Protein AF-A0A2M7BSC0-F1 (afdb_monomer_lite)

Structure (mmCIF, N/CA/C/O backbone):
data_AF-A0A2M7BSC0-F1
#
_entry.id   AF-A0A2M7BSC0-F1
#
loop_
_atom_site.group_PDB
_atom_site.id
_atom_site.type_symbol
_atom_site.label_atom_id
_atom_site.label_alt_id
_atom_site.label_comp_id
_atom_site.label_asym_id
_atom_site.label_entity_id
_atom_site.label_seq_id
_atom_site.pdbx_PDB_ins_code
_atom_site.Cartn_x
_atom_site.Cartn_y
_atom_site.Cartn_z
_atom_site.occupancy
_atom_site.B_iso_or_equiv
_atom_site.auth_seq_id
_atom_site.auth_comp_id
_atom_site.auth_asym_id
_atom_site.auth_atom_id
_atom_site.pdbx_PDB_model_num
ATOM 1 N N . MET A 1 1 ? -2.046 33.935 39.720 1.00 42.09 1 MET A N 1
ATOM 2 C CA . MET A 1 1 ? -3.268 33.157 39.423 1.00 42.09 1 MET A CA 1
ATOM 3 C C . MET A 1 1 ? -2.857 31.952 38.581 1.00 42.09 1 MET A C 1
ATOM 5 O O . MET A 1 1 ? -2.408 32.110 37.456 1.00 42.09 1 MET A O 1
ATOM 9 N N . LYS A 1 2 ? -2.831 30.779 39.221 1.00 49.38 2 LYS A N 1
ATOM 10 C CA . LYS A 1 2 ? -2.260 29.506 38.752 1.00 49.38 2 LYS A CA 1
ATOM 11 C C . LYS A 1 2 ? -3.150 28.887 37.665 1.00 49.38 2 LYS A C 1
ATOM 13 O O . LYS A 1 2 ? -4.329 28.663 37.910 1.00 49.38 2 LYS A O 1
ATOM 18 N N . LYS A 1 3 ? -2.565 28.494 36.536 1.00 47.41 3 LYS A N 1
ATOM 19 C CA . LYS A 1 3 ? -3.010 27.310 35.785 1.00 47.41 3 LYS A CA 1
ATOM 20 C C . LYS A 1 3 ? -1.763 26.579 35.298 1.00 47.41 3 LYS A C 1
ATOM 22 O O . LYS A 1 3 ? -1.349 26.683 34.152 1.00 47.41 3 LYS A O 1
ATOM 27 N N . GLN A 1 4 ? -1.107 25.902 36.239 1.00 52.47 4 GLN A N 1
ATOM 28 C CA . GLN A 1 4 ? -0.149 24.853 35.909 1.00 52.47 4 GLN A CA 1
ATOM 29 C C . GLN A 1 4 ? -0.945 23.777 35.171 1.00 52.47 4 GLN A C 1
ATOM 31 O O . GLN A 1 4 ? -1.792 23.110 35.761 1.00 52.47 4 GLN A O 1
ATOM 36 N N . ILE A 1 5 ? -0.734 23.699 33.861 1.00 61.72 5 ILE A N 1
ATOM 37 C CA . ILE A 1 5 ? -1.264 22.650 32.999 1.00 61.72 5 ILE A CA 1
ATOM 38 C C . ILE A 1 5 ? -0.523 21.379 33.409 1.00 61.72 5 ILE A C 1
ATOM 40 O O . ILE A 1 5 ? 0.604 21.133 32.984 1.00 61.72 5 ILE A O 1
ATOM 44 N N . ILE A 1 6 ? -1.119 20.617 34.323 1.00 59.28 6 ILE A N 1
ATOM 45 C CA . ILE A 1 6 ? -0.645 19.285 34.682 1.00 59.28 6 ILE A CA 1
ATOM 46 C C . ILE A 1 6 ? -0.938 18.409 33.461 1.00 59.28 6 ILE A C 1
ATOM 48 O O . ILE A 1 6 ? -2.050 17.922 33.274 1.00 59.28 6 ILE A O 1
ATOM 52 N N . HIS A 1 7 ? 0.040 18.291 32.563 1.00 59.31 7 HIS A N 1
ATOM 53 C CA . HIS A 1 7 ? -0.001 17.300 31.498 1.00 59.31 7 HIS A CA 1
ATOM 54 C C . HIS A 1 7 ? 0.113 15.919 32.142 1.00 59.31 7 HIS A C 1
ATOM 56 O O . HIS A 1 7 ? 1.201 15.485 32.514 1.00 59.31 7 HIS A O 1
ATOM 62 N N . GLU A 1 8 ? -1.029 15.249 32.278 1.00 59.66 8 GLU A N 1
ATOM 63 C CA . GLU A 1 8 ? -1.140 13.839 32.645 1.00 59.66 8 GLU A CA 1
ATOM 64 C C . GLU A 1 8 ? -0.071 13.008 31.898 1.00 59.66 8 GLU A C 1
ATOM 66 O O . GLU A 1 8 ? -0.061 13.004 30.658 1.00 59.66 8 GLU A O 1
ATOM 71 N N . PRO A 1 9 ? 0.829 12.286 32.595 1.00 61.72 9 PRO A N 1
ATOM 72 C CA . PRO A 1 9 ? 1.948 11.567 31.972 1.00 61.72 9 PRO A CA 1
ATOM 73 C C . PRO A 1 9 ? 1.496 10.545 30.910 1.00 61.72 9 PRO A C 1
ATOM 75 O O . PRO A 1 9 ? 2.235 10.252 29.965 1.00 61.72 9 PRO A O 1
ATOM 78 N N . HIS A 1 10 ? 0.252 10.061 31.002 1.00 61.69 10 HIS A N 1
ATOM 79 C CA . HIS A 1 10 ? -0.378 9.182 30.015 1.00 61.69 10 HIS A CA 1
ATOM 80 C C . HIS A 1 10 ? -0.601 9.846 28.643 1.00 61.69 10 HIS A C 1
ATOM 82 O O . HIS A 1 10 ? -0.399 9.201 27.612 1.00 61.69 10 HIS A O 1
ATOM 88 N N . GLN A 1 11 ? -0.967 11.133 28.598 1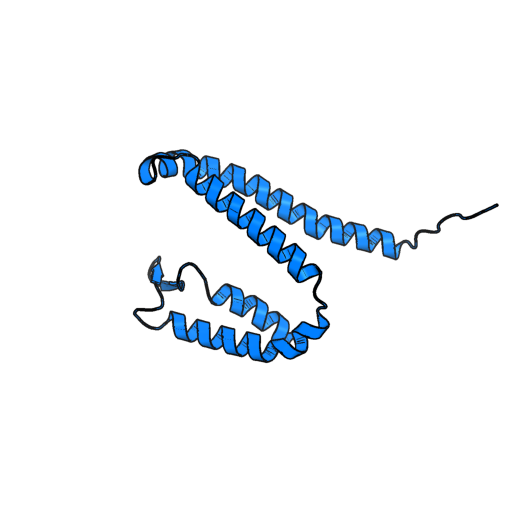.00 67.38 11 GLN A N 1
ATOM 89 C CA . GLN A 1 11 ? -1.254 11.845 27.343 1.00 67.38 11 GLN A CA 1
ATOM 90 C C . GLN A 1 11 ? 0.036 12.109 26.554 1.00 67.38 11 GLN A C 1
ATOM 92 O O . GLN A 1 11 ? 0.098 11.875 25.346 1.00 67.38 11 GLN A O 1
ATOM 97 N N . THR A 1 12 ? 1.106 12.504 27.249 1.00 73.38 12 THR A N 1
ATOM 98 C CA . THR A 1 12 ? 2.428 12.737 26.649 1.00 73.38 12 THR A CA 1
ATOM 99 C C . THR A 1 12 ? 3.025 11.449 26.081 1.00 73.38 12 THR A C 1
ATOM 101 O O . THR A 1 12 ? 3.614 11.462 24.999 1.00 73.38 12 THR A O 1
ATOM 104 N N . LYS A 1 13 ? 2.848 10.314 26.773 1.00 75.19 13 LYS A N 1
ATOM 105 C CA . LYS A 1 13 ? 3.334 9.007 26.308 1.00 75.19 13 LYS A CA 1
ATOM 106 C C . LYS A 1 13 ? 2.594 8.533 25.052 1.00 75.19 13 LYS A C 1
ATOM 108 O O . LYS A 1 13 ? 3.247 8.087 24.112 1.00 75.19 13 LYS A O 1
ATOM 113 N N . ARG A 1 14 ? 1.263 8.689 24.997 1.00 81.81 14 ARG A N 1
ATOM 114 C CA . ARG A 1 14 ? 0.455 8.351 23.811 1.00 81.81 14 ARG A CA 1
ATOM 115 C C . ARG A 1 14 ? 0.864 9.182 22.595 1.00 81.81 14 ARG A C 1
ATOM 117 O O . ARG A 1 14 ? 1.098 8.616 21.534 1.00 81.81 14 ARG A O 1
ATOM 124 N N . ASN A 1 15 ? 1.013 10.497 22.759 1.00 82.69 15 ASN A N 1
ATOM 125 C CA . ASN A 1 15 ? 1.408 11.378 21.659 1.00 82.69 15 ASN A CA 1
ATOM 126 C C . ASN A 1 15 ? 2.801 11.017 21.128 1.00 82.69 15 ASN A C 1
ATOM 128 O O . ASN A 1 15 ? 2.973 10.920 19.921 1.00 82.69 15 ASN A O 1
ATOM 132 N N . LYS A 1 16 ? 3.760 10.704 22.012 1.00 85.50 16 LYS A N 1
ATOM 133 C CA . LYS A 1 16 ? 5.083 10.211 21.596 1.00 85.50 16 LYS A CA 1
ATOM 134 C C . LYS A 1 16 ? 5.001 8.918 20.781 1.00 85.50 16 LYS A C 1
ATOM 136 O O . LYS A 1 16 ? 5.665 8.825 19.758 1.00 85.50 16 LYS A O 1
ATOM 141 N N . ILE A 1 17 ? 4.191 7.943 21.199 1.00 87.19 17 ILE A N 1
ATOM 142 C CA . ILE A 1 17 ? 4.026 6.674 20.467 1.00 87.19 17 ILE A CA 1
ATOM 143 C C . ILE A 1 17 ? 3.430 6.919 19.078 1.00 87.19 17 ILE A C 1
ATOM 145 O O . ILE A 1 17 ? 3.952 6.398 18.097 1.00 87.19 17 ILE A O 1
ATOM 149 N N . LEU A 1 18 ? 2.379 7.739 18.986 1.00 86.69 18 LEU A N 1
ATOM 150 C CA . LEU A 1 18 ? 1.742 8.082 17.712 1.00 86.69 18 LEU A CA 1
ATOM 151 C C . LEU A 1 18 ? 2.713 8.806 16.774 1.00 86.69 18 LEU A C 1
ATOM 153 O O . LEU A 1 18 ? 2.820 8.445 15.605 1.00 86.69 18 LEU A O 1
ATOM 157 N N . THR A 1 19 ? 3.471 9.776 17.291 1.00 89.19 19 THR A N 1
ATOM 158 C CA . THR A 1 19 ? 4.506 10.463 16.514 1.00 89.19 19 THR A CA 1
ATOM 159 C C . THR A 1 19 ? 5.568 9.482 16.024 1.00 89.19 19 THR A C 1
ATOM 161 O O . THR A 1 19 ? 5.912 9.515 14.850 1.00 89.19 19 THR A O 1
ATOM 164 N N . THR A 1 20 ? 6.047 8.560 16.862 1.00 92.25 20 THR A N 1
ATOM 165 C CA . THR A 1 20 ? 7.030 7.550 16.439 1.00 92.25 20 THR A CA 1
ATOM 166 C C . THR A 1 20 ? 6.474 6.611 15.365 1.00 92.25 20 THR A C 1
ATOM 168 O O . THR A 1 20 ? 7.162 6.342 14.382 1.00 92.25 20 THR A O 1
ATOM 171 N N . LEU A 1 21 ? 5.230 6.144 15.520 1.00 92.12 21 LEU A N 1
ATOM 172 C CA . LEU A 1 21 ? 4.565 5.248 14.565 1.00 92.12 21 LEU A CA 1
ATOM 173 C C . LEU A 1 21 ? 4.373 5.879 13.186 1.00 92.12 21 LEU A C 1
ATOM 175 O O . LEU A 1 21 ? 4.360 5.154 12.199 1.00 92.12 21 LEU A O 1
ATOM 179 N N . ILE A 1 22 ? 4.238 7.203 13.111 1.00 92.50 22 ILE A N 1
ATOM 180 C CA . ILE A 1 22 ? 4.126 7.923 11.840 1.00 92.50 22 ILE A CA 1
ATOM 181 C C . ILE A 1 22 ? 5.518 8.255 11.296 1.00 92.50 22 ILE A C 1
ATOM 183 O O . ILE A 1 22 ? 5.826 7.957 10.147 1.00 92.50 22 ILE A O 1
ATOM 187 N N . THR A 1 23 ? 6.398 8.831 12.113 1.00 93.81 23 THR A N 1
ATOM 188 C CA . THR A 1 23 ? 7.690 9.344 11.642 1.00 93.81 23 THR A CA 1
ATOM 189 C C . THR A 1 23 ? 8.615 8.237 11.130 1.00 93.81 23 THR A C 1
ATOM 191 O O . THR A 1 23 ? 9.283 8.432 10.116 1.00 93.81 23 THR A O 1
ATOM 194 N N . VAL A 1 24 ? 8.647 7.065 11.777 1.00 95.62 24 VAL A N 1
ATOM 195 C CA . VAL A 1 24 ? 9.555 5.973 11.380 1.00 95.62 24 VAL A CA 1
ATOM 196 C C . VAL A 1 24 ? 9.251 5.443 9.967 1.00 95.62 24 VAL A C 1
ATOM 198 O O . VAL A 1 24 ? 10.172 5.434 9.148 1.00 95.62 24 VAL A O 1
ATOM 201 N N . PRO A 1 25 ? 8.005 5.063 9.612 1.00 94.69 25 PRO A N 1
ATOM 202 C CA . PRO A 1 25 ? 7.668 4.665 8.245 1.00 94.69 25 PRO A CA 1
ATOM 203 C C . PRO A 1 25 ? 7.985 5.725 7.191 1.00 94.69 25 PRO A C 1
ATOM 205 O O . PRO A 1 25 ? 8.481 5.375 6.125 1.00 94.69 25 PRO A O 1
ATOM 208 N N . PHE A 1 26 ? 7.753 7.011 7.476 1.00 95.19 26 PHE A N 1
ATOM 209 C CA . PHE A 1 26 ? 8.073 8.083 6.527 1.00 95.19 26 PHE A CA 1
ATOM 210 C C . PHE A 1 26 ? 9.579 8.225 6.296 1.00 95.19 26 PHE A C 1
ATOM 212 O O . PHE A 1 26 ? 10.004 8.368 5.152 1.00 95.19 26 PHE A O 1
ATOM 219 N N . ILE A 1 27 ? 10.395 8.122 7.350 1.00 96.25 27 ILE A N 1
ATOM 220 C CA . ILE A 1 27 ? 11.858 8.108 7.211 1.00 96.25 27 ILE A CA 1
ATOM 221 C C . ILE A 1 27 ? 12.297 6.922 6.345 1.00 96.25 27 ILE A C 1
ATOM 223 O O . ILE A 1 27 ? 13.103 7.101 5.433 1.00 96.25 27 ILE A O 1
ATOM 227 N N . LEU A 1 28 ? 11.743 5.730 6.591 1.00 96.31 28 LEU A N 1
ATOM 228 C CA . LEU A 1 28 ? 12.045 4.529 5.807 1.00 96.31 28 LEU A CA 1
ATOM 229 C C . LEU A 1 28 ? 11.583 4.645 4.346 1.00 96.31 28 LEU A C 1
ATOM 231 O O . LEU A 1 28 ? 12.273 4.182 3.444 1.00 96.31 28 LEU A O 1
ATOM 235 N N . ALA A 1 29 ? 10.438 5.277 4.091 1.00 95.56 29 ALA A N 1
ATOM 236 C CA . ALA A 1 29 ? 9.936 5.495 2.738 1.00 95.56 29 ALA A CA 1
ATOM 237 C C . ALA A 1 29 ? 10.832 6.467 1.950 1.00 95.56 29 ALA A C 1
ATOM 239 O O . ALA A 1 29 ? 11.150 6.210 0.789 1.00 95.56 29 ALA A O 1
ATOM 240 N N . ILE A 1 30 ? 11.279 7.555 2.587 1.00 94.69 30 ILE A N 1
ATOM 241 C CA . ILE A 1 30 ? 12.172 8.546 1.969 1.00 94.69 30 ILE A CA 1
ATOM 242 C C . ILE A 1 30 ? 13.566 7.955 1.732 1.00 94.69 30 ILE A C 1
ATOM 244 O O . ILE A 1 30 ? 14.129 8.144 0.656 1.00 94.69 30 ILE A O 1
ATOM 248 N N . SER A 1 31 ? 14.121 7.200 2.685 1.00 96.12 31 SER A N 1
ATOM 249 C CA . SER A 1 31 ? 15.394 6.506 2.456 1.00 96.12 31 SER A CA 1
ATOM 250 C C . SER A 1 31 ? 15.265 5.440 1.364 1.00 96.12 31 SER A C 1
ATOM 252 O O . SER A 1 31 ? 16.154 5.298 0.528 1.00 96.12 31 SER A O 1
ATOM 254 N N . GLY A 1 32 ? 14.120 4.756 1.291 1.00 95.38 32 GLY A N 1
ATOM 255 C CA . GLY A 1 32 ? 13.786 3.835 0.208 1.00 95.38 32 GLY A CA 1
ATOM 256 C C . GLY A 1 32 ? 13.799 4.492 -1.175 1.00 95.38 32 GLY A C 1
ATOM 257 O O . GLY A 1 32 ? 14.305 3.887 -2.116 1.00 95.38 32 GLY A O 1
ATOM 258 N N . LEU A 1 33 ? 13.318 5.736 -1.313 1.00 94.44 33 LEU A N 1
ATOM 259 C CA . LEU A 1 33 ? 13.386 6.475 -2.584 1.00 94.44 33 LEU A CA 1
ATOM 260 C C . LEU A 1 33 ? 14.822 6.656 -3.073 1.00 94.44 33 LEU A C 1
ATOM 262 O O . LEU A 1 33 ? 15.089 6.464 -4.260 1.00 94.44 33 LEU A O 1
ATOM 266 N N . PHE A 1 34 ? 15.737 6.988 -2.160 1.00 94.12 34 PHE A N 1
ATOM 267 C CA . PHE A 1 34 ? 17.155 7.120 -2.481 1.00 94.12 34 PHE A CA 1
ATOM 268 C C . PHE A 1 34 ? 17.729 5.794 -3.001 1.00 94.12 34 PHE A C 1
ATOM 270 O O . PHE A 1 34 ? 18.343 5.760 -4.065 1.00 94.12 34 PHE A O 1
ATOM 277 N N . PHE A 1 35 ? 17.451 4.681 -2.317 1.00 94.69 35 PHE A N 1
ATOM 278 C CA . PHE A 1 35 ? 17.932 3.365 -2.748 1.00 94.69 35 PHE A CA 1
ATOM 279 C C . PHE A 1 35 ? 17.320 2.889 -4.070 1.00 94.69 35 PHE A C 1
ATOM 281 O O . PHE A 1 35 ? 18.017 2.279 -4.879 1.00 94.69 35 PHE A O 1
ATOM 288 N N . VAL A 1 36 ? 16.035 3.168 -4.314 1.00 94.25 36 VAL A N 1
ATOM 289 C CA . VAL A 1 36 ? 15.381 2.839 -5.589 1.00 94.25 36 VAL A CA 1
ATOM 290 C C . VAL A 1 36 ? 16.043 3.600 -6.731 1.00 94.25 36 VAL A C 1
ATOM 292 O O . VAL A 1 36 ? 16.318 3.002 -7.769 1.00 94.25 36 VAL A O 1
ATOM 295 N N . PHE A 1 37 ? 16.327 4.889 -6.547 1.00 92.62 37 PHE A N 1
ATOM 296 C CA . PHE A 1 37 ? 17.015 5.690 -7.553 1.00 92.62 37 PHE A CA 1
ATOM 297 C C . PHE A 1 37 ? 18.398 5.124 -7.880 1.00 92.62 37 PHE A C 1
ATOM 299 O O . PHE A 1 37 ? 18.650 4.792 -9.035 1.00 92.62 37 PHE A O 1
ATOM 306 N N . GLU A 1 38 ? 19.237 4.914 -6.866 1.00 93.44 38 GLU A N 1
ATOM 307 C CA . GLU A 1 38 ? 20.589 4.369 -7.034 1.00 93.44 38 GLU A CA 1
ATOM 308 C C . GLU A 1 38 ? 20.587 3.011 -7.756 1.00 93.44 38 GLU A C 1
ATOM 310 O O . GLU A 1 38 ? 21.314 2.804 -8.727 1.00 93.44 38 GLU A O 1
ATOM 315 N N . ALA A 1 39 ? 19.722 2.083 -7.339 1.00 91.69 39 ALA A N 1
ATOM 316 C CA . ALA A 1 39 ? 19.695 0.733 -7.901 1.00 91.69 39 ALA A CA 1
ATOM 317 C C . ALA A 1 39 ? 19.102 0.660 -9.320 1.00 91.69 39 ALA A C 1
ATOM 319 O O . ALA A 1 39 ? 19.380 -0.290 -10.059 1.00 91.69 39 ALA A O 1
ATOM 320 N N . SER A 1 40 ? 18.249 1.618 -9.698 1.00 91.38 40 SER A N 1
ATOM 321 C CA . SER A 1 40 ? 17.486 1.566 -10.949 1.00 91.38 40 SER A CA 1
ATOM 322 C C . SER A 1 40 ? 17.901 2.599 -11.995 1.00 91.38 40 SER A C 1
ATOM 324 O O . SER A 1 40 ? 17.476 2.451 -13.136 1.00 91.38 40 SER A O 1
ATOM 326 N N . TYR A 1 41 ? 18.769 3.566 -11.671 1.00 89.00 41 TYR A N 1
ATOM 327 C CA . TYR A 1 41 ? 19.171 4.673 -12.553 1.00 89.00 41 TYR A CA 1
ATOM 328 C C . TYR A 1 41 ? 19.539 4.228 -13.979 1.00 89.00 41 TYR A C 1
ATOM 330 O O . TYR A 1 41 ? 18.971 4.706 -14.961 1.00 89.00 41 TYR A O 1
ATOM 338 N N . VAL A 1 42 ? 20.452 3.258 -14.097 1.00 89.69 42 VAL A N 1
ATOM 339 C CA . VAL A 1 42 ? 20.943 2.763 -15.396 1.00 89.69 42 VAL A CA 1
ATOM 340 C C . VAL A 1 42 ? 19.848 2.024 -16.169 1.00 89.69 42 VAL A C 1
ATOM 342 O O . VAL A 1 42 ? 19.720 2.194 -17.380 1.00 89.69 42 VAL A O 1
ATOM 345 N N . ARG A 1 43 ? 19.026 1.225 -15.476 1.00 88.25 43 ARG A N 1
ATOM 346 C CA . ARG A 1 43 ? 17.922 0.475 -16.097 1.00 88.25 43 ARG A CA 1
ATOM 347 C C . ARG A 1 43 ? 16.790 1.396 -16.540 1.00 88.25 43 ARG A C 1
ATOM 349 O O . ARG A 1 43 ? 16.259 1.224 -17.625 1.00 88.25 43 ARG A O 1
ATOM 356 N N . ALA A 1 44 ? 16.455 2.395 -15.728 1.00 88.31 44 ALA A N 1
ATOM 357 C CA . ALA A 1 44 ? 15.431 3.387 -16.032 1.00 88.31 44 ALA A CA 1
ATOM 358 C C . ALA A 1 44 ? 15.758 4.151 -17.320 1.00 88.31 44 ALA A C 1
ATOM 360 O O . ALA A 1 44 ? 14.895 4.320 -18.180 1.00 88.31 44 ALA A O 1
ATOM 361 N N . PHE A 1 45 ? 17.024 4.546 -17.478 1.00 88.19 45 PHE A N 1
ATOM 362 C CA . PHE A 1 45 ? 17.491 5.194 -18.697 1.00 88.19 45 PHE A CA 1
ATOM 363 C C . PHE A 1 45 ? 17.434 4.258 -19.911 1.00 88.19 45 PHE A C 1
ATOM 365 O O . PHE A 1 45 ? 16.985 4.672 -20.975 1.00 88.19 45 PHE A O 1
ATOM 372 N N . ALA A 1 46 ? 17.840 2.996 -19.752 1.00 89.69 46 ALA A N 1
ATOM 373 C CA . ALA A 1 46 ? 17.831 2.018 -20.838 1.00 89.69 46 ALA A CA 1
ATOM 374 C C . ALA A 1 46 ? 16.413 1.648 -21.313 1.00 89.69 46 ALA A C 1
ATOM 376 O O . ALA A 1 46 ? 16.179 1.567 -22.516 1.00 89.69 46 ALA A O 1
ATOM 377 N N . ASP A 1 47 ? 15.475 1.447 -20.385 1.00 90.25 47 ASP A N 1
ATOM 378 C CA . ASP A 1 47 ? 14.126 0.958 -20.694 1.00 90.25 47 ASP A CA 1
ATOM 379 C C . ASP A 1 47 ? 13.154 2.090 -21.079 1.00 90.25 47 ASP A C 1
ATOM 381 O O . ASP A 1 47 ? 12.271 1.890 -21.912 1.00 90.25 47 ASP A O 1
ATOM 385 N N . TYR A 1 48 ? 13.298 3.279 -20.476 1.00 88.62 48 TYR A N 1
ATOM 386 C CA . TYR A 1 48 ? 12.321 4.376 -20.593 1.00 88.62 48 TYR A CA 1
ATOM 387 C C . TYR A 1 48 ? 12.911 5.699 -21.096 1.00 88.62 48 TYR A C 1
ATOM 389 O O . TYR A 1 48 ? 12.159 6.653 -21.295 1.00 88.62 48 TYR A O 1
ATOM 397 N N . GLY A 1 49 ? 14.234 5.808 -21.257 1.00 88.38 49 GLY A N 1
ATOM 398 C CA . GLY A 1 49 ? 14.904 7.066 -21.617 1.00 88.38 49 GLY A CA 1
ATOM 399 C C . GLY A 1 49 ? 14.860 8.148 -20.529 1.00 88.38 49 GLY A C 1
ATOM 400 O O . GLY A 1 49 ? 15.365 9.249 -20.739 1.00 88.38 49 GLY A O 1
ATOM 401 N N . ASP A 1 50 ? 14.281 7.848 -19.362 1.00 88.38 50 ASP A N 1
ATOM 402 C CA . ASP A 1 50 ? 14.163 8.749 -18.215 1.00 88.38 50 ASP A CA 1
ATOM 403 C C . ASP A 1 50 ? 14.724 8.057 -16.970 1.00 88.38 50 ASP A C 1
ATOM 405 O O . ASP A 1 50 ? 14.087 7.179 -16.382 1.00 88.38 50 ASP A O 1
ATOM 409 N N . SER A 1 51 ? 15.912 8.483 -16.532 1.00 88.50 51 SER A N 1
ATOM 410 C CA . SER A 1 51 ? 16.594 7.922 -15.361 1.00 88.50 51 SER A CA 1
ATOM 411 C C . SER A 1 51 ? 15.806 8.085 -14.054 1.00 88.50 51 SER A C 1
ATOM 413 O O . SER A 1 51 ? 16.079 7.395 -13.074 1.00 88.50 51 SER A O 1
ATOM 415 N N . PHE A 1 52 ? 14.816 8.982 -14.021 1.00 90.44 52 PHE A N 1
ATOM 416 C CA . PHE A 1 52 ? 13.974 9.232 -12.853 1.00 90.44 52 PHE A CA 1
ATOM 417 C C . PHE A 1 52 ? 12.636 8.488 -12.898 1.00 90.44 52 PHE A C 1
ATOM 419 O O . PHE A 1 52 ? 11.822 8.679 -11.993 1.00 90.44 52 PHE A O 1
ATOM 426 N N . HIS A 1 53 ? 12.385 7.638 -13.901 1.00 91.50 53 HIS A N 1
ATOM 427 C CA . HIS A 1 53 ? 11.095 6.965 -14.078 1.00 91.50 53 HIS A CA 1
ATOM 428 C C . HIS A 1 53 ? 10.630 6.233 -12.806 1.00 91.50 53 HIS A C 1
ATOM 430 O O . HIS A 1 53 ? 9.575 6.547 -12.250 1.00 91.50 53 HIS A O 1
ATOM 436 N N . TYR A 1 54 ? 11.447 5.313 -12.282 1.00 90.69 54 TYR A N 1
ATOM 437 C CA . TYR A 1 54 ? 11.097 4.547 -11.081 1.00 90.69 54 TYR A CA 1
ATOM 438 C C . TYR A 1 54 ? 11.030 5.414 -9.817 1.00 90.69 54 TYR A C 1
ATOM 440 O O . TYR A 1 54 ? 10.183 5.165 -8.960 1.00 90.69 54 TYR A O 1
ATOM 448 N N . LEU A 1 55 ? 11.849 6.469 -9.717 1.00 93.38 55 LEU A N 1
ATOM 449 C CA . LEU A 1 55 ? 11.773 7.429 -8.611 1.00 93.38 55 LEU A CA 1
ATOM 450 C C . LEU A 1 55 ? 10.429 8.169 -8.614 1.00 93.38 55 LEU A C 1
ATOM 452 O O . LEU A 1 55 ? 9.797 8.279 -7.565 1.00 93.38 55 LEU A O 1
ATOM 456 N N . LYS A 1 56 ? 9.961 8.640 -9.778 1.00 93.00 56 LYS A N 1
ATOM 457 C CA . LYS A 1 56 ? 8.673 9.342 -9.914 1.00 93.00 56 LYS A CA 1
ATOM 458 C C . LYS A 1 56 ? 7.503 8.433 -9.548 1.00 93.00 56 LYS A C 1
ATOM 460 O O . LYS A 1 56 ? 6.631 8.842 -8.783 1.00 93.00 56 LYS A O 1
ATOM 465 N N . VAL A 1 57 ? 7.506 7.195 -10.047 1.00 92.75 57 VAL A N 1
ATOM 466 C CA . VAL A 1 57 ? 6.467 6.201 -9.734 1.00 92.75 57 VAL A CA 1
ATOM 467 C C . VAL A 1 57 ? 6.451 5.895 -8.235 1.00 92.75 57 VAL A C 1
ATOM 469 O O . VAL A 1 57 ? 5.392 5.940 -7.613 1.00 92.75 57 VAL A O 1
ATOM 472 N N . GLN A 1 58 ? 7.614 5.655 -7.625 1.00 94.62 58 GLN A N 1
ATOM 473 C CA . GLN A 1 58 ? 7.710 5.371 -6.194 1.00 94.62 58 GLN A CA 1
ATOM 474 C C . GLN A 1 58 ? 7.268 6.568 -5.336 1.00 94.62 58 GLN A C 1
ATOM 476 O O . GLN A 1 58 ? 6.553 6.390 -4.350 1.00 94.62 58 GLN A O 1
ATOM 481 N N . ALA A 1 59 ? 7.635 7.792 -5.725 1.00 95.19 59 ALA A N 1
ATOM 482 C CA . ALA A 1 59 ? 7.214 9.009 -5.036 1.00 95.19 59 ALA A CA 1
ATOM 483 C C . ALA A 1 59 ? 5.691 9.204 -5.112 1.00 95.19 59 ALA A C 1
ATOM 485 O O . ALA A 1 59 ? 5.060 9.519 -4.104 1.00 95.19 59 ALA A O 1
ATOM 486 N N . MET A 1 60 ? 5.086 8.944 -6.275 1.00 96.19 60 MET A N 1
ATOM 487 C CA . MET A 1 60 ? 3.633 8.977 -6.449 1.00 96.19 60 MET A CA 1
ATOM 488 C C . MET A 1 60 ? 2.931 7.975 -5.521 1.00 96.19 60 MET A C 1
ATOM 490 O O . MET A 1 60 ? 1.961 8.342 -4.860 1.00 96.19 60 MET A O 1
ATOM 494 N N . TRP A 1 61 ? 3.432 6.739 -5.410 1.00 94.50 61 TRP A N 1
ATOM 495 C CA . TRP A 1 61 ? 2.863 5.735 -4.503 1.00 94.50 61 TRP A CA 1
ATOM 496 C C . TRP A 1 61 ? 2.999 6.110 -3.026 1.00 94.50 61 TRP A C 1
ATOM 498 O O . TRP A 1 61 ? 2.071 5.864 -2.258 1.00 94.50 61 TRP A O 1
ATOM 508 N N . ILE A 1 62 ? 4.104 6.744 -2.624 1.00 95.44 62 ILE A N 1
ATOM 509 C CA . ILE A 1 62 ? 4.272 7.254 -1.254 1.00 95.44 62 ILE A CA 1
ATOM 510 C C . ILE A 1 62 ? 3.247 8.353 -0.958 1.00 95.44 62 ILE A C 1
ATOM 512 O O . ILE A 1 62 ? 2.625 8.331 0.103 1.00 95.44 62 ILE A O 1
ATOM 516 N N . ILE A 1 63 ? 3.025 9.280 -1.895 1.00 95.94 63 ILE A N 1
ATOM 517 C CA . ILE A 1 63 ? 2.022 10.344 -1.743 1.00 95.94 6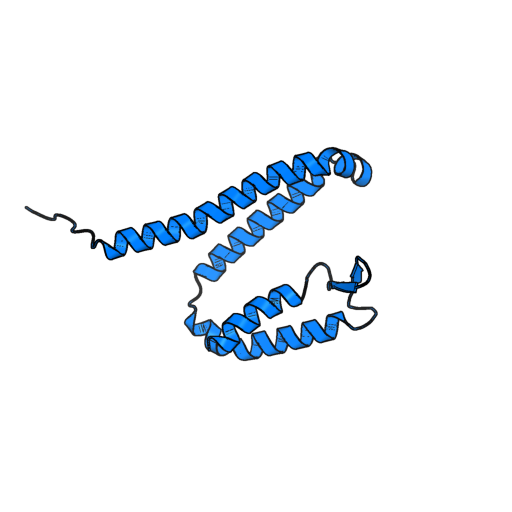3 ILE A CA 1
ATOM 518 C C . ILE A 1 63 ? 0.616 9.743 -1.660 1.00 95.94 63 ILE A C 1
ATOM 520 O O . ILE A 1 63 ? -0.115 10.042 -0.720 1.00 95.94 63 ILE A O 1
ATOM 524 N N . LEU A 1 64 ? 0.250 8.857 -2.593 1.00 95.50 64 LEU A N 1
ATOM 525 C CA . LEU A 1 64 ? -1.056 8.192 -2.598 1.00 95.50 64 LEU A CA 1
ATOM 526 C C . LEU A 1 64 ? -1.290 7.385 -1.315 1.00 95.50 64 LEU A C 1
ATOM 528 O O . LEU A 1 64 ? -2.359 7.485 -0.714 1.00 95.50 64 LEU A O 1
ATOM 532 N N . GLY A 1 65 ? -0.286 6.633 -0.861 1.00 93.88 65 GLY A N 1
ATOM 533 C CA . GLY A 1 65 ? -0.335 5.886 0.394 1.00 93.88 65 GLY A CA 1
ATOM 534 C C . GLY A 1 65 ? -0.470 6.798 1.615 1.00 93.88 65 GLY A C 1
ATOM 535 O O . GLY A 1 65 ? -1.278 6.518 2.497 1.00 93.88 65 GLY A O 1
ATOM 536 N N . GLY A 1 66 ? 0.250 7.923 1.646 1.00 95.12 66 GLY A N 1
ATOM 537 C CA . GLY A 1 66 ? 0.144 8.935 2.698 1.00 95.12 66 GLY A CA 1
ATOM 538 C C . GLY A 1 66 ? -1.234 9.601 2.744 1.00 95.12 66 GLY A C 1
ATOM 539 O O . GLY A 1 66 ? -1.818 9.734 3.819 1.00 95.12 66 GLY A O 1
ATOM 540 N N . CYS A 1 67 ? -1.796 9.952 1.584 1.00 95.44 67 CYS A N 1
ATOM 541 C CA . CYS A 1 67 ? -3.164 10.455 1.475 1.00 95.44 67 CYS A CA 1
ATOM 542 C C . CYS A 1 67 ? -4.178 9.419 1.970 1.00 95.44 67 CYS A C 1
ATOM 544 O O . CYS A 1 67 ? -5.056 9.756 2.762 1.00 95.44 67 CYS A O 1
ATOM 546 N N . LEU A 1 68 ? -4.044 8.156 1.555 1.00 93.50 68 LEU A N 1
ATOM 547 C CA . LEU A 1 68 ? -4.939 7.084 1.987 1.00 93.50 68 LEU A CA 1
ATOM 548 C C . LEU A 1 68 ? -4.837 6.834 3.498 1.00 93.50 68 LEU A C 1
ATOM 550 O O . LEU A 1 68 ? -5.861 6.715 4.162 1.00 93.50 68 LEU A O 1
ATOM 554 N N . MET A 1 69 ? -3.624 6.826 4.059 1.00 92.69 69 MET A N 1
ATOM 555 C CA . MET A 1 69 ? -3.394 6.732 5.503 1.00 92.69 69 MET A CA 1
ATOM 556 C C . MET A 1 69 ? -4.104 7.867 6.249 1.00 92.69 69 MET A C 1
ATOM 558 O O . MET A 1 69 ? -4.793 7.614 7.236 1.00 92.69 69 MET A O 1
ATOM 562 N N . PHE A 1 70 ? -3.968 9.108 5.771 1.00 92.31 70 PHE A N 1
ATOM 563 C CA . PHE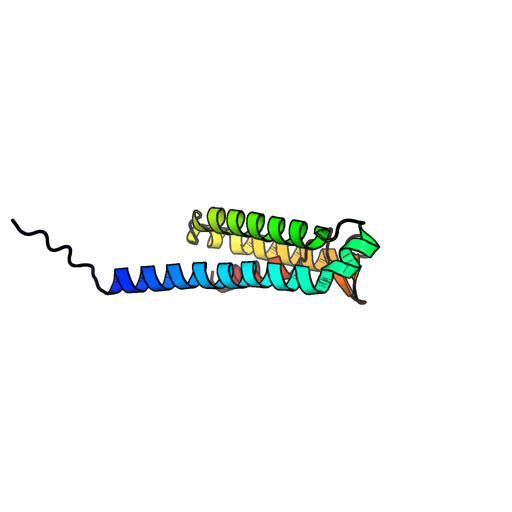 A 1 70 ? -4.627 10.263 6.374 1.00 92.31 70 PHE A CA 1
ATOM 564 C C . PHE A 1 70 ? -6.151 10.124 6.326 1.00 92.31 70 PHE A C 1
ATOM 566 O O . PHE A 1 70 ? -6.797 10.244 7.364 1.00 92.31 70 PHE A O 1
ATOM 573 N N . LEU A 1 71 ? -6.721 9.796 5.162 1.00 93.25 71 LEU A N 1
ATOM 574 C CA . LEU A 1 71 ? -8.166 9.613 5.007 1.00 93.25 71 LEU A CA 1
ATOM 575 C C . LEU A 1 71 ? -8.698 8.506 5.922 1.00 93.25 71 LEU A C 1
ATOM 577 O O . LEU A 1 71 ? -9.664 8.736 6.640 1.00 93.25 71 LEU A O 1
ATOM 581 N N . LEU A 1 72 ? -8.051 7.336 5.950 1.00 89.81 72 LEU A N 1
ATOM 582 C CA . LEU A 1 72 ? -8.460 6.220 6.807 1.00 89.81 72 LEU A CA 1
ATOM 583 C C . LEU A 1 72 ? -8.322 6.551 8.299 1.00 89.81 72 LEU A C 1
ATOM 585 O O . LEU A 1 72 ? -9.144 6.090 9.083 1.00 89.81 72 LEU A O 1
ATOM 589 N N . SER A 1 73 ? -7.357 7.393 8.691 1.00 89.06 73 SER A N 1
ATOM 590 C CA . SER A 1 73 ? -7.209 7.840 10.086 1.00 89.06 73 SER A CA 1
ATOM 591 C C . SER A 1 73 ? -8.380 8.693 10.590 1.00 89.06 73 SER A C 1
ATOM 593 O O . SER A 1 73 ? -8.590 8.789 11.797 1.00 89.06 73 SER A O 1
ATOM 595 N N . LEU A 1 74 ? -9.151 9.301 9.680 1.00 88.81 74 LEU A N 1
ATOM 596 C CA . LEU A 1 74 ? -10.336 10.093 10.015 1.00 88.81 74 LEU A CA 1
ATOM 597 C C . LEU A 1 74 ? -11.582 9.221 10.229 1.00 88.81 74 LEU A C 1
ATOM 599 O O . LEU A 1 74 ? -12.574 9.698 10.782 1.00 88.81 74 LEU A O 1
ATOM 603 N N . PHE A 1 75 ? -11.562 7.961 9.782 1.00 86.94 75 PHE A N 1
ATOM 604 C CA . PHE A 1 75 ? -12.690 7.049 9.938 1.00 86.94 75 PHE A CA 1
ATOM 605 C C . PHE A 1 75 ? -12.657 6.345 11.293 1.00 86.94 75 PHE A C 1
ATOM 607 O O . PHE A 1 75 ? -11.632 5.833 11.734 1.00 86.94 75 PHE A O 1
ATOM 614 N N . ASP A 1 76 ? -13.825 6.266 11.930 1.00 85.44 76 ASP A N 1
ATOM 615 C CA . ASP A 1 76 ? -13.998 5.516 13.170 1.00 85.44 76 ASP A CA 1
ATOM 616 C C . ASP A 1 76 ? -13.848 4.008 12.917 1.00 85.44 76 ASP A C 1
ATOM 618 O O . ASP A 1 76 ? -14.595 3.416 12.128 1.00 85.44 76 ASP A O 1
ATOM 622 N N . TYR A 1 77 ? -12.898 3.390 13.618 1.00 83.00 77 TYR A N 1
ATOM 623 C CA . TYR A 1 77 ? -12.598 1.967 13.504 1.00 83.00 77 TYR A CA 1
ATOM 624 C C . TYR A 1 77 ? -13.775 1.076 13.928 1.00 83.00 77 TYR A C 1
ATOM 626 O O . TYR A 1 77 ? -13.897 -0.036 13.425 1.00 83.00 77 TYR A O 1
ATOM 634 N N . HIS A 1 78 ? -14.707 1.555 14.761 1.00 82.06 78 HIS A N 1
ATOM 635 C CA . HIS A 1 78 ? -15.897 0.775 15.131 1.00 82.06 78 HIS A CA 1
ATOM 636 C C . HIS A 1 78 ? -16.800 0.484 13.927 1.00 82.06 78 HIS A C 1
ATOM 638 O O . HIS A 1 78 ? -17.479 -0.538 13.883 1.00 82.06 78 HIS A O 1
ATOM 644 N N . LYS A 1 79 ? -16.796 1.356 12.910 1.00 83.75 79 LYS A N 1
ATOM 645 C CA . LYS A 1 79 ? -17.576 1.138 11.683 1.00 83.75 79 LYS A CA 1
ATOM 646 C C . LYS A 1 79 ? -16.989 0.028 10.813 1.00 83.75 79 LYS A C 1
ATOM 648 O O . LYS A 1 79 ? -17.708 -0.540 9.994 1.00 83.75 79 LYS A O 1
ATOM 653 N N . TRP A 1 80 ? -15.710 -0.301 10.997 1.00 84.06 80 TRP A N 1
ATOM 654 C CA . TRP A 1 80 ? -15.043 -1.356 10.237 1.00 84.06 80 TRP A CA 1
ATOM 655 C C . TRP A 1 80 ? -15.548 -2.741 10.636 1.00 84.06 80 TRP A C 1
ATOM 657 O O . TRP A 1 80 ? -15.580 -3.625 9.787 1.00 84.06 80 TRP A O 1
ATOM 667 N N . TYR A 1 81 ? -16.034 -2.894 11.872 1.00 83.88 81 TYR A N 1
ATOM 668 C CA . TYR A 1 81 ? -16.670 -4.113 12.372 1.00 83.88 81 TYR A CA 1
ATOM 669 C C . TYR A 1 81 ? -17.804 -4.596 11.457 1.00 83.88 81 TYR A C 1
ATOM 671 O O . TYR A 1 81 ? -17.809 -5.727 10.979 1.00 83.88 81 TYR A O 1
ATOM 679 N N . TYR A 1 82 ? -18.737 -3.700 11.124 1.00 83.62 82 TYR A N 1
ATOM 680 C CA . TYR A 1 82 ? -19.882 -4.035 10.272 1.00 83.62 82 TYR A CA 1
ATOM 681 C C . TYR A 1 82 ? -19.479 -4.327 8.822 1.00 83.62 82 TYR A C 1
ATOM 683 O O . TYR A 1 82 ? -20.175 -5.056 8.116 1.00 83.62 82 TYR A O 1
ATOM 691 N N . LEU A 1 83 ? -18.351 -3.771 8.370 1.00 86.75 83 LEU A N 1
ATOM 692 C CA . LEU A 1 83 ? -17.821 -4.001 7.028 1.00 86.75 83 LEU A CA 1
ATOM 693 C C . LEU A 1 83 ? -16.930 -5.251 6.955 1.00 86.75 83 LEU A C 1
ATOM 695 O O . LEU A 1 83 ? -16.663 -5.734 5.857 1.00 86.75 83 LEU A O 1
ATOM 699 N N . ALA A 1 84 ? -16.500 -5.797 8.094 1.00 87.81 84 ALA A N 1
ATOM 700 C CA . ALA A 1 84 ? -15.498 -6.853 8.179 1.00 87.81 84 ALA A CA 1
ATOM 701 C C . ALA A 1 84 ? -15.891 -8.108 7.390 1.00 87.81 84 ALA A C 1
ATOM 703 O O . ALA A 1 84 ? -15.092 -8.628 6.612 1.00 87.81 84 ALA A O 1
ATOM 704 N N . PHE A 1 85 ? -17.141 -8.559 7.533 1.00 90.12 85 PHE A N 1
ATOM 705 C CA . PHE A 1 85 ? -17.649 -9.726 6.811 1.00 90.12 85 PHE A CA 1
ATOM 706 C C . PHE A 1 85 ? -17.638 -9.512 5.289 1.00 90.12 85 PHE A C 1
ATOM 708 O O . PHE A 1 85 ? -17.139 -10.356 4.545 1.00 90.12 85 PHE A O 1
ATOM 715 N N . TYR A 1 86 ? -18.124 -8.359 4.817 1.00 91.38 86 TYR A N 1
ATOM 716 C CA . TYR A 1 86 ? -18.138 -8.029 3.389 1.00 91.38 86 TYR A CA 1
ATOM 717 C C . TYR A 1 86 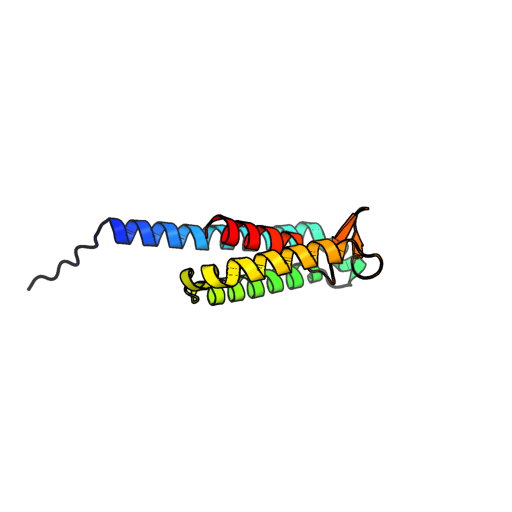? -16.725 -7.842 2.827 1.00 91.38 86 TYR A C 1
ATOM 719 O O . TYR A 1 86 ? -16.432 -8.320 1.731 1.00 91.38 86 TYR A O 1
ATOM 727 N N . ALA A 1 87 ? -15.831 -7.202 3.586 1.00 90.81 87 ALA A N 1
ATOM 728 C CA . ALA A 1 87 ? -14.425 -7.060 3.229 1.00 90.81 87 ALA A CA 1
ATOM 729 C C . ALA A 1 87 ? -13.764 -8.438 3.077 1.00 90.81 87 ALA A C 1
ATOM 731 O O . ALA A 1 87 ? -13.164 -8.719 2.039 1.00 90.81 87 ALA A O 1
ATOM 732 N N . MET A 1 88 ? -13.971 -9.341 4.039 1.00 93.38 88 MET A N 1
ATOM 733 C CA . MET A 1 88 ? -13.450 -10.706 3.991 1.00 93.38 88 MET A CA 1
ATOM 734 C C . MET A 1 88 ? -13.988 -11.483 2.789 1.00 93.38 88 MET A C 1
ATOM 736 O O . MET A 1 88 ? -13.202 -12.023 2.009 1.00 93.38 88 MET A O 1
ATOM 740 N N . LEU A 1 89 ? -15.305 -11.472 2.574 1.00 94.62 89 LEU A N 1
ATOM 741 C CA . LEU A 1 89 ? -15.931 -12.163 1.448 1.00 94.62 89 LEU A CA 1
ATOM 742 C C . LEU A 1 89 ? -15.433 -11.626 0.099 1.00 94.62 89 LEU A C 1
ATOM 744 O O . LEU A 1 89 ? -15.101 -12.407 -0.793 1.00 94.62 89 LEU A O 1
ATOM 748 N N . SER A 1 90 ? -15.317 -10.302 -0.038 1.00 93.50 90 SER A N 1
ATOM 749 C CA . SER A 1 90 ? -14.780 -9.673 -1.248 1.00 93.50 90 SER A CA 1
ATOM 750 C C . SER A 1 90 ? -13.314 -10.045 -1.489 1.00 93.50 90 SER A C 1
ATOM 752 O O . SER A 1 90 ? -12.933 -10.358 -2.617 1.00 93.50 90 SER A O 1
ATOM 754 N N . SER A 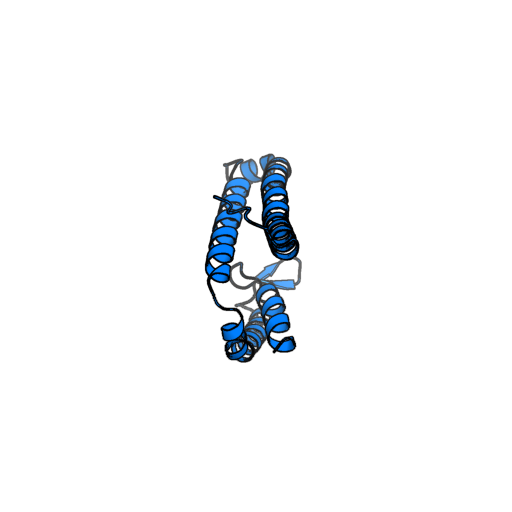1 91 ? -12.498 -10.098 -0.431 1.00 93.00 91 SER A N 1
ATOM 755 C CA . SER A 1 91 ? -11.087 -10.477 -0.522 1.00 93.00 91 SER A CA 1
ATOM 756 C C . SER A 1 91 ? -10.915 -11.939 -0.935 1.00 93.00 91 SER A C 1
ATOM 758 O O . SER A 1 91 ? -10.062 -12.254 -1.766 1.00 93.00 91 SER A O 1
ATOM 760 N N . LEU A 1 92 ? -11.783 -12.822 -0.436 1.00 94.12 92 LEU A N 1
ATOM 761 C CA . LEU A 1 92 ? -11.804 -14.229 -0.809 1.00 94.12 92 LEU A CA 1
ATOM 762 C C . LEU A 1 92 ? -12.227 -14.405 -2.274 1.00 94.12 92 LEU A C 1
ATOM 764 O O . LEU A 1 92 ? -11.582 -15.142 -3.018 1.00 94.12 92 LEU A O 1
ATOM 768 N N . ALA A 1 93 ? -13.250 -13.672 -2.720 1.00 93.62 93 ALA A N 1
ATOM 769 C CA . ALA A 1 93 ? -13.659 -13.656 -4.122 1.00 93.62 93 ALA A CA 1
ATOM 770 C C . ALA A 1 93 ? -12.521 -13.181 -5.045 1.00 93.62 93 ALA A C 1
ATOM 772 O O . ALA A 1 93 ? -12.241 -13.825 -6.055 1.00 93.62 93 ALA A O 1
ATOM 773 N N . LEU A 1 94 ? -11.806 -12.112 -4.673 1.00 91.31 94 LEU A N 1
ATOM 774 C CA . LEU A 1 94 ? -10.638 -11.611 -5.408 1.00 91.31 94 LEU A CA 1
ATOM 775 C C . LEU A 1 94 ? -9.492 -12.640 -5.468 1.00 91.31 94 LEU A C 1
ATOM 777 O O . LEU A 1 94 ? -8.823 -12.759 -6.497 1.00 91.31 94 LEU A O 1
ATOM 781 N N . LEU A 1 95 ? -9.272 -13.403 -4.394 1.00 91.12 95 LEU A N 1
ATOM 782 C CA . LEU A 1 95 ? -8.282 -14.485 -4.359 1.00 91.12 95 LEU A CA 1
ATOM 783 C C . LEU A 1 95 ? -8.647 -15.647 -5.288 1.00 91.12 95 LEU A C 1
ATOM 785 O O . LEU A 1 95 ? -7.767 -16.202 -5.942 1.00 91.12 95 LEU A O 1
ATOM 789 N N . PHE A 1 96 ? -9.924 -16.005 -5.402 1.00 91.50 96 PHE A N 1
ATOM 790 C CA . PHE A 1 96 ? -10.343 -16.975 -6.414 1.00 91.50 96 PHE A CA 1
ATOM 791 C C . PHE A 1 96 ? -10.210 -16.400 -7.827 1.00 91.50 96 PHE A C 1
ATOM 793 O O . PHE A 1 96 ? -9.743 -17.087 -8.737 1.00 91.50 96 PHE A O 1
ATOM 800 N N . LEU A 1 97 ? -10.543 -15.120 -8.003 1.00 90.38 97 LEU A N 1
ATOM 801 C CA . LEU A 1 97 ? -10.511 -14.443 -9.296 1.00 90.38 97 LEU A CA 1
ATOM 802 C C . LEU A 1 97 ? -9.101 -14.400 -9.905 1.00 90.38 97 LEU A C 1
ATOM 804 O O . LEU A 1 97 ? -8.948 -14.608 -11.108 1.00 90.38 97 LEU A O 1
ATOM 808 N N . VAL A 1 98 ? -8.054 -14.200 -9.094 1.00 90.69 98 VAL A N 1
ATOM 809 C CA . VAL A 1 98 ? -6.668 -14.145 -9.602 1.00 90.69 98 VAL A CA 1
ATOM 810 C C . VAL A 1 98 ? -6.164 -15.486 -10.143 1.00 90.69 98 VAL A C 1
ATOM 812 O O . VAL A 1 98 ? -5.220 -15.522 -10.933 1.00 90.69 98 VAL A O 1
ATOM 815 N N . LEU A 1 99 ? -6.787 -16.605 -9.767 1.00 87.75 99 LEU A N 1
ATOM 816 C CA . LEU A 1 99 ? -6.404 -17.928 -10.266 1.00 87.75 99 LEU A CA 1
ATOM 817 C C . LEU A 1 99 ? -6.886 -18.163 -11.706 1.00 87.75 99 LEU A C 1
ATOM 819 O O . LEU A 1 99 ? -6.268 -18.945 -12.444 1.00 87.75 99 LEU A O 1
ATOM 823 N N . ILE A 1 100 ? -7.941 -17.458 -12.127 1.00 86.69 100 ILE A N 1
ATOM 824 C CA . ILE A 1 100 ? -8.573 -17.633 -13.435 1.00 86.69 100 ILE A CA 1
ATOM 825 C C . ILE A 1 100 ? -7.615 -17.177 -14.557 1.00 86.69 100 ILE A C 1
ATOM 827 O O . ILE A 1 100 ? -7.134 -16.035 -14.545 1.00 86.69 100 ILE A O 1
ATOM 831 N N . PRO A 1 101 ? -7.317 -18.047 -15.549 1.00 79.12 101 PRO A N 1
ATOM 832 C CA . PRO A 1 101 ? -6.576 -17.655 -16.746 1.00 79.12 101 PRO A CA 1
ATOM 833 C C . PRO A 1 101 ? -7.286 -16.505 -17.465 1.00 79.12 101 PRO A C 1
ATOM 835 O O . PRO A 1 101 ? -8.466 -16.618 -17.766 1.00 79.12 101 PRO A O 1
ATOM 838 N N . GLY A 1 102 ? -6.567 -15.426 -17.769 1.00 79.56 102 GLY A N 1
ATOM 839 C CA . GLY A 1 102 ? -7.112 -14.263 -18.480 1.00 79.56 102 GLY A CA 1
ATOM 840 C C . GLY A 1 102 ? -7.407 -13.064 -17.578 1.00 79.56 102 GLY A C 1
ATOM 841 O O . GLY A 1 102 ? -7.357 -11.941 -18.062 1.00 79.56 102 GLY A O 1
ATOM 842 N N . ILE A 1 103 ? -7.615 -13.279 -16.273 1.00 80.38 103 ILE A N 1
ATOM 843 C CA . ILE A 1 103 ? -7.785 -12.191 -15.294 1.00 80.38 103 ILE A CA 1
ATOM 844 C C . ILE A 1 103 ? -6.498 -11.986 -14.490 1.00 80.38 103 ILE A C 1
ATOM 846 O O . ILE A 1 103 ? -5.989 -10.871 -14.388 1.00 80.38 103 ILE A O 1
ATOM 850 N N . GLY A 1 104 ? -5.940 -13.071 -13.946 1.00 81.19 104 GLY A N 1
ATOM 851 C CA . GLY A 1 104 ? -4.667 -13.024 -13.233 1.00 81.19 104 GLY A CA 1
ATOM 852 C C . GLY A 1 104 ? -3.471 -13.005 -14.183 1.00 81.19 104 GLY A C 1
ATOM 853 O O . GLY A 1 104 ? -3.308 -13.912 -15.009 1.00 81.19 104 GLY A O 1
ATOM 854 N N . THR A 1 105 ? -2.584 -12.021 -14.032 1.00 81.94 105 THR A N 1
ATOM 855 C CA . THR A 1 105 ? -1.320 -11.971 -14.775 1.00 81.94 105 THR A CA 1
ATOM 856 C C . THR A 1 105 ? -0.280 -12.889 -14.128 1.00 81.94 105 THR A C 1
ATOM 858 O O . THR A 1 105 ? -0.154 -12.984 -12.900 1.00 81.94 105 THR A O 1
ATOM 861 N N . LYS A 1 106 ? 0.453 -13.629 -14.971 1.00 80.06 106 LYS A N 1
ATOM 862 C CA . LYS A 1 106 ? 1.549 -14.504 -14.538 1.00 80.06 106 LYS A CA 1
ATOM 863 C C . LYS A 1 106 ? 2.837 -13.692 -14.451 1.00 80.06 106 LYS A C 1
ATOM 865 O O . LYS A 1 106 ? 3.326 -13.223 -15.472 1.00 80.06 106 LYS A O 1
ATOM 870 N N . VAL A 1 107 ? 3.404 -13.585 -13.253 1.00 78.81 107 VAL A N 1
ATOM 871 C CA . VAL A 1 107 ? 4.706 -12.948 -13.005 1.00 78.81 107 VAL A CA 1
ATOM 872 C C . VAL A 1 107 ? 5.539 -13.891 -12.140 1.00 78.81 107 VAL A C 1
ATOM 874 O O . VAL A 1 107 ? 5.048 -14.403 -11.134 1.00 78.81 107 VAL A O 1
ATOM 877 N N . GLY A 1 108 ? 6.779 -14.180 -12.546 1.00 77.88 108 GLY A N 1
ATOM 878 C CA . GLY A 1 108 ? 7.674 -15.075 -11.794 1.00 77.88 108 GLY A CA 1
ATOM 879 C C . GLY A 1 108 ? 7.143 -16.507 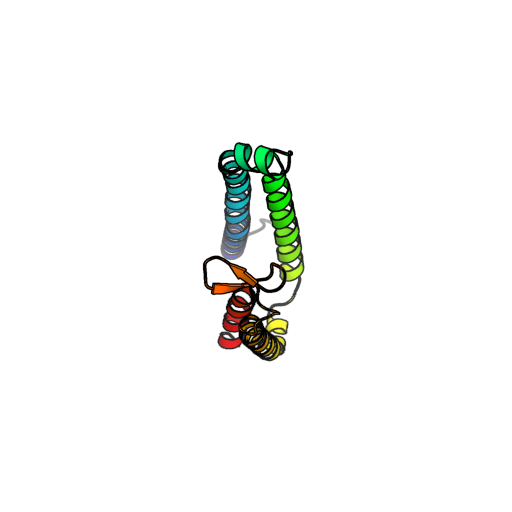-11.621 1.00 77.88 108 GLY A C 1
ATOM 880 O O . GLY A 1 108 ? 7.369 -17.124 -10.587 1.00 77.88 108 GLY A O 1
ATOM 881 N N . GLY A 1 109 ? 6.379 -17.018 -12.595 1.00 82.38 109 GLY A N 1
ATOM 882 C CA . GLY A 1 109 ? 5.832 -18.384 -12.585 1.00 82.38 109 GLY A CA 1
ATOM 883 C C . GLY A 1 109 ? 4.499 -18.569 -11.846 1.00 82.38 109 GLY A C 1
ATOM 884 O O . GLY A 1 109 ? 3.898 -19.635 -11.956 1.00 82.38 109 GLY A O 1
ATOM 885 N N . ALA A 1 110 ? 3.978 -17.545 -11.161 1.00 82.56 110 ALA A N 1
ATOM 886 C CA . ALA A 1 110 ? 2.716 -17.614 -10.418 1.00 82.56 110 ALA A CA 1
ATOM 887 C C . ALA A 1 110 ? 1.711 -16.537 -10.865 1.00 82.56 110 ALA A C 1
ATOM 889 O O . ALA A 1 110 ? 2.097 -15.451 -11.298 1.00 82.56 110 ALA A O 1
ATOM 890 N N . ARG A 1 111 ? 0.406 -16.823 -10.736 1.00 84.19 111 ARG A N 1
ATOM 891 C CA . ARG A 1 111 ? -0.668 -15.828 -10.913 1.00 84.19 111 ARG A CA 1
ATOM 892 C C . ARG A 1 111 ? -0.955 -15.157 -9.579 1.00 84.19 111 ARG A C 1
ATOM 894 O O . ARG A 1 111 ? -1.429 -15.816 -8.660 1.00 84.19 111 ARG A O 1
ATOM 901 N N . ARG A 1 112 ? -0.610 -13.875 -9.456 1.00 85.75 112 ARG A N 1
ATOM 902 C CA . ARG A 1 112 ? -0.742 -13.126 -8.188 1.00 85.75 112 ARG A CA 1
ATOM 903 C C . ARG A 1 112 ? -1.320 -11.725 -8.350 1.00 85.75 112 ARG A C 1
ATOM 905 O O . ARG A 1 112 ? -1.722 -11.130 -7.358 1.00 85.75 112 ARG A O 1
ATOM 912 N N . TRP A 1 113 ? -1.372 -11.215 -9.574 1.00 85.38 113 TRP A N 1
ATOM 913 C CA . TRP A 1 113 ? -1.683 -9.820 -9.847 1.00 85.38 113 TRP A CA 1
ATOM 914 C C . TRP A 1 113 ? -2.924 -9.718 -10.726 1.00 85.38 113 TRP A C 1
ATOM 916 O O . TRP A 1 113 ? -3.069 -10.463 -11.692 1.00 85.38 113 TRP A O 1
ATOM 926 N N . ILE A 1 114 ? -3.802 -8.778 -10.396 1.00 86.62 114 ILE A N 1
ATOM 927 C CA . ILE A 1 114 ? -4.951 -8.374 -11.203 1.00 86.62 114 ILE A CA 1
ATOM 928 C C . ILE A 1 114 ? -4.763 -6.884 -11.490 1.00 86.62 114 ILE A C 1
ATOM 930 O O . ILE A 1 114 ? -4.810 -6.084 -10.565 1.00 86.62 114 ILE A O 1
ATOM 934 N N . PHE A 1 115 ? -4.494 -6.500 -12.742 1.00 82.56 115 PHE A N 1
ATOM 935 C CA . PHE A 1 115 ? -4.284 -5.093 -13.145 1.00 82.56 115 PHE A CA 1
ATOM 936 C C . PHE A 1 115 ? -3.297 -4.294 -12.262 1.00 82.56 115 PHE A C 1
ATOM 938 O O . PHE A 1 115 ? -3.518 -3.125 -11.968 1.00 82.56 115 PHE A O 1
ATOM 945 N N . GLY A 1 116 ? -2.210 -4.923 -11.802 1.00 82.81 116 GLY A N 1
ATOM 946 C CA . GLY A 1 116 ? -1.232 -4.272 -10.914 1.00 82.81 116 GLY A CA 1
ATOM 947 C C . GLY A 1 116 ? -1.652 -4.196 -9.439 1.00 82.81 116 GLY A C 1
ATOM 948 O O . GLY A 1 116 ? -0.869 -3.748 -8.610 1.00 82.81 116 GLY A O 1
ATOM 949 N N . PHE A 1 117 ? -2.836 -4.697 -9.086 1.00 86.81 117 PHE A N 1
ATOM 950 C CA . PHE A 1 117 ? -3.277 -4.903 -7.712 1.00 86.81 117 PHE A CA 1
ATOM 951 C C . PHE A 1 117 ? -3.039 -6.351 -7.276 1.00 86.81 117 PHE A C 1
ATOM 953 O O . PHE A 1 117 ? -3.268 -7.291 -8.041 1.00 86.81 117 PHE A O 1
ATOM 960 N N . GLN A 1 118 ? -2.601 -6.546 -6.032 1.00 90.75 118 GLN A N 1
ATOM 961 C CA . GLN A 1 118 ? -2.363 -7.869 -5.467 1.00 90.75 118 GLN A CA 1
ATOM 962 C C . GLN A 1 118 ? -3.471 -8.214 -4.454 1.00 90.75 118 GLN A C 1
ATOM 964 O O . GLN A 1 118 ? -3.458 -7.690 -3.338 1.00 90.75 118 GLN A O 1
ATOM 969 N N . PRO A 1 119 ? -4.408 -9.130 -4.784 1.00 89.81 119 PRO A N 1
ATOM 970 C CA . PRO A 1 119 ? -5.511 -9.506 -3.894 1.00 89.81 119 PRO A CA 1
ATOM 971 C C . PRO A 1 119 ? -5.096 -9.935 -2.484 1.00 89.81 119 PRO A C 1
ATOM 973 O O . PRO A 1 119 ? -5.828 -9.696 -1.526 1.00 89.81 119 PRO A O 1
ATOM 976 N N . SER A 1 120 ? -3.907 -10.526 -2.328 1.00 92.31 120 SER A N 1
ATOM 977 C CA . SER A 1 120 ? -3.407 -10.943 -1.014 1.00 92.31 120 SER A CA 1
ATOM 978 C C . SER A 1 120 ? -3.134 -9.773 -0.062 1.00 92.31 120 SER A C 1
ATOM 980 O O . SER A 1 120 ? -3.177 -9.970 1.148 1.00 92.31 120 SER A O 1
ATOM 982 N N . GLU A 1 121 ? -2.874 -8.562 -0.569 1.00 91.81 121 GLU A N 1
ATOM 983 C CA . GLU A 1 121 ? -2.730 -7.369 0.277 1.00 91.81 121 GLU A CA 1
ATOM 984 C C . GLU A 1 121 ? -4.066 -6.999 0.937 1.00 91.81 121 GLU A C 1
ATOM 986 O O . GLU A 1 121 ? -4.122 -6.827 2.155 1.00 91.81 121 GLU A O 1
ATOM 991 N N . ALA A 1 122 ? -5.166 -6.995 0.172 1.00 91.06 122 ALA A N 1
ATOM 992 C CA . ALA A 1 122 ? -6.508 -6.796 0.728 1.00 91.06 122 ALA A CA 1
ATOM 993 C C . ALA A 1 122 ? -6.932 -7.929 1.670 1.00 91.06 122 ALA A C 1
ATOM 995 O O . ALA A 1 122 ? -7.559 -7.667 2.699 1.00 91.06 122 ALA A O 1
ATOM 996 N N . ALA A 1 123 ? -6.577 -9.177 1.352 1.00 93.25 123 ALA A N 1
ATOM 997 C CA . ALA A 1 123 ? -6.908 -10.327 2.190 1.00 93.25 123 ALA A CA 1
ATOM 998 C C . ALA A 1 123 ? -6.256 -10.248 3.579 1.00 93.25 123 ALA A C 1
ATOM 1000 O O . ALA A 1 123 ? -6.919 -10.545 4.572 1.00 93.25 123 ALA A O 1
ATOM 1001 N N . LYS A 1 124 ? -4.998 -9.789 3.681 1.00 92.62 124 LYS A N 1
ATOM 1002 C CA . LYS A 1 124 ? -4.324 -9.588 4.977 1.00 92.62 124 LYS A CA 1
ATOM 1003 C C . LYS A 1 124 ? -5.097 -8.619 5.869 1.00 92.62 124 LYS A C 1
ATOM 1005 O O . LYS A 1 124 ? -5.396 -8.950 7.012 1.00 92.62 124 LYS A O 1
ATOM 1010 N N . ILE A 1 125 ? -5.446 -7.446 5.337 1.00 90.56 125 ILE A N 1
ATOM 1011 C CA . ILE A 1 125 ? -6.168 -6.414 6.093 1.00 90.56 125 ILE A CA 1
ATOM 1012 C C . ILE A 1 125 ? -7.561 -6.923 6.486 1.00 90.56 125 ILE A C 1
ATOM 1014 O O . ILE A 1 125 ? -7.937 -6.844 7.652 1.00 90.56 125 ILE A O 1
ATOM 1018 N N . SER A 1 126 ? -8.294 -7.516 5.540 1.00 91.06 126 SER A N 1
ATOM 1019 C CA . SER A 1 126 ? -9.649 -8.036 5.778 1.00 91.06 126 SER A CA 1
ATOM 1020 C C . SER A 1 126 ? -9.669 -9.141 6.835 1.00 91.06 126 SER A C 1
ATOM 1022 O O . SER A 1 126 ? -10.550 -9.152 7.687 1.00 91.06 126 SER A O 1
ATOM 1024 N N . THR A 1 127 ? -8.665 -10.025 6.831 1.00 92.94 127 THR A N 1
ATOM 1025 C CA . THR A 1 127 ? -8.528 -11.100 7.825 1.00 92.94 127 THR A CA 1
ATOM 1026 C C . THR A 1 127 ? -8.308 -10.541 9.226 1.00 92.94 127 THR A C 1
ATOM 1028 O O . THR A 1 127 ? -8.936 -11.011 10.168 1.00 92.94 127 THR A O 1
ATOM 1031 N N . ILE A 1 128 ? -7.448 -9.525 9.373 1.00 91.62 128 ILE A N 1
ATOM 1032 C CA . ILE A 1 128 ? -7.201 -8.882 10.672 1.00 91.62 128 ILE A CA 1
ATOM 1033 C C . ILE A 1 128 ? -8.500 -8.285 11.213 1.00 91.62 128 ILE A C 1
ATOM 1035 O O . ILE A 1 128 ? -8.866 -8.575 12.347 1.00 91.62 128 ILE A O 1
ATOM 1039 N N . ILE A 1 129 ? -9.213 -7.505 10.393 1.00 89.81 129 ILE A N 1
ATOM 1040 C CA . ILE A 1 129 ? -10.460 -6.851 10.809 1.00 89.81 129 ILE A CA 1
ATOM 1041 C C . ILE A 1 129 ? -11.507 -7.906 11.186 1.00 89.81 129 ILE A C 1
ATOM 1043 O O . ILE A 1 129 ? -12.113 -7.804 12.250 1.00 89.81 129 ILE A O 1
ATOM 1047 N N . TYR A 1 130 ? -11.684 -8.934 10.349 1.00 91.31 130 TYR A N 1
ATOM 1048 C CA . TYR A 1 130 ? -12.672 -9.992 10.559 1.00 91.31 130 TYR A CA 1
ATOM 1049 C C . TYR A 1 130 ? -12.404 -10.826 11.810 1.00 91.31 130 TYR A C 1
ATOM 1051 O O . TYR A 1 130 ? -13.337 -11.111 12.543 1.00 91.31 130 TYR A O 1
ATOM 1059 N N . LEU A 1 131 ? -11.148 -11.191 12.083 1.00 90.94 131 LEU A N 1
ATOM 1060 C CA . LEU A 1 131 ? -10.803 -11.971 13.277 1.00 90.94 131 LEU A CA 1
ATOM 1061 C C . LEU A 1 131 ? -10.787 -11.136 14.564 1.00 90.94 131 LEU A C 1
ATOM 1063 O O . LEU A 1 131 ? -10.879 -11.702 15.649 1.00 90.94 131 LEU A O 1
ATOM 1067 N N . SER A 1 132 ? -10.623 -9.814 14.461 1.00 88.12 132 SER A N 1
ATOM 1068 C CA . SER A 1 132 ? -10.715 -8.899 15.609 1.00 88.12 132 SER A CA 1
ATOM 1069 C C . SER A 1 132 ? -12.143 -8.451 15.941 1.00 88.12 132 SER A C 1
ATOM 1071 O O . SER A 1 132 ? -12.334 -7.762 16.943 1.00 88.12 132 SER A O 1
ATOM 1073 N N . SER A 1 133 ? -13.102 -8.789 15.074 1.00 79.62 133 SER A N 1
ATOM 1074 C CA . SER A 1 133 ? -14.538 -8.526 15.221 1.00 79.62 133 SER A CA 1
ATOM 1075 C C . SER A 1 133 ? -15.194 -9.703 15.945 1.00 79.62 133 SER A C 1
ATOM 1077 O O . SER A 1 133 ? -15.944 -9.475 16.918 1.00 79.62 133 SER A O 1
#

pLDDT: mean 86.75, std 10.49, range [42.09, 96.31]

Foldseek 3Di:
DDDPPPPDPVVVVVVVVVCCVPVVVVVVLVVVLVVQLVVCQVVCCVPPVDSCVRSVVSVVVVVVVVVVVVVVVPDDLVVVLVCLVVLQVVLVVVVVQQQDPPQFDDDPNDGADGPNDGSVVSNVVSVVSNVVD

Secondary structure (DSSP, 8-state):
--------HHHHHHHHHHHHHHHHHHHHHHHHHHHHHHHHHHHHHHHHS-TTHHHHHHHHHHHHHHHHHHHHHTS-THHHHHHHHHHHHHHHHHHHHTTSBTTBEEETTEEEEBTTB-HHHHHHHHHHHHHH-

InterPro domains:
  IPR001182 Probable peptidoglycan glycosyltransferase FtsW/RodA [PF01098] (21-132)
  IPR001182 Probable peptidoglycan glycosyltransferase FtsW/RodA [PTHR30474] (15-132)

Radius of gyration: 20.92 Å; chains: 1; bounding box: 41×52×61 Å

Organism: NCBI:txid1974847

Sequence (133 aa):
MKKQIIHEPHQTKRNKILTTLITVPFILAISGLFFVFEASYVRAFADYGDSFHYLKVQAMWIILGGCLMFLLSLFDYHKWYYLAFYAMLSSLALLFLVLIPGIGTKVGGARRWIFGFQPSEAAKISTIIYLSS